Protein AF-A0A965LYC8-F1 (afdb_monomer_lite)

pLDDT: mean 81.47, std 11.5, range [42.12, 95.75]

Structure (mmCIF, N/CA/C/O backbone):
data_AF-A0A965LYC8-F1
#
_entry.id   AF-A0A965LYC8-F1
#
loop_
_atom_site.group_PDB
_atom_site.id
_atom_site.type_symbol
_atom_site.label_atom_id
_atom_site.label_alt_id
_atom_site.label_comp_id
_atom_site.label_asym_id
_atom_site.label_entity_id
_atom_site.label_seq_id
_atom_site.pdbx_PDB_ins_code
_atom_site.Cartn_x
_atom_site.Cartn_y
_atom_site.Cartn_z
_atom_site.occupancy
_atom_site.B_iso_or_equiv
_atom_site.auth_seq_id
_atom_site.auth_comp_id
_atom_site.auth_asym_id
_atom_site.auth_atom_id
_atom_site.pdbx_PDB_model_num
ATOM 1 N N . MET A 1 1 ? 14.426 15.103 -28.427 1.00 53.81 1 MET A N 1
ATOM 2 C CA . MET A 1 1 ? 14.318 15.103 -26.951 1.00 53.81 1 MET A CA 1
ATOM 3 C C . MET A 1 1 ? 13.468 16.290 -26.553 1.00 53.81 1 MET A C 1
ATOM 5 O O . MET A 1 1 ? 13.916 17.415 -26.715 1.00 53.81 1 MET A O 1
ATOM 9 N N . THR A 1 2 ? 12.240 16.060 -26.109 1.00 73.94 2 THR A N 1
ATOM 10 C CA . THR A 1 2 ? 11.275 17.130 -25.819 1.00 73.94 2 THR A CA 1
ATOM 11 C C . THR A 1 2 ? 11.147 17.340 -24.313 1.00 73.94 2 THR A C 1
ATOM 13 O O . THR A 1 2 ? 11.208 16.374 -23.557 1.00 73.94 2 THR A O 1
ATOM 16 N N . LEU A 1 3 ? 10.958 18.589 -23.863 1.00 70.06 3 LEU A N 1
ATOM 17 C CA . LEU A 1 3 ? 10.611 18.920 -22.466 1.00 70.06 3 LEU A CA 1
ATOM 18 C C . LEU A 1 3 ? 9.402 18.104 -21.969 1.00 70.06 3 LEU A C 1
ATOM 20 O O . LEU A 1 3 ? 9.343 17.734 -20.799 1.00 70.06 3 LEU A O 1
ATOM 24 N N . LEU A 1 4 ? 8.500 17.733 -22.887 1.00 70.62 4 LEU A N 1
ATOM 25 C CA . LEU A 1 4 ? 7.395 16.810 -22.630 1.00 70.62 4 LEU A CA 1
ATOM 26 C C . LEU A 1 4 ? 7.834 15.454 -22.062 1.00 70.62 4 LEU A C 1
ATOM 28 O O . LEU A 1 4 ? 7.102 14.892 -21.264 1.00 70.62 4 LEU A O 1
ATOM 32 N N . ASP A 1 5 ? 9.010 14.928 -22.406 1.00 67.31 5 ASP A N 1
ATOM 33 C CA . ASP A 1 5 ? 9.461 13.625 -21.891 1.00 67.31 5 ASP A CA 1
ATOM 34 C C . ASP A 1 5 ? 9.932 13.702 -20.434 1.00 67.31 5 ASP A C 1
ATOM 36 O O . ASP A 1 5 ? 10.171 12.671 -19.813 1.00 67.31 5 ASP A O 1
ATOM 40 N N . TRP A 1 6 ? 10.158 14.915 -19.919 1.00 65.12 6 TRP A N 1
ATOM 41 C CA . TRP A 1 6 ? 10.544 15.160 -18.531 1.00 65.12 6 TRP A CA 1
ATOM 42 C C . TRP A 1 6 ? 9.339 15.389 -17.619 1.00 65.12 6 TRP A C 1
ATOM 44 O O . TRP A 1 6 ? 9.409 15.057 -16.440 1.00 65.12 6 TRP A O 1
ATOM 54 N N . VAL A 1 7 ? 8.256 15.934 -18.177 1.00 72.31 7 VAL A N 1
ATOM 55 C CA . VAL A 1 7 ? 6.975 16.188 -17.491 1.00 72.31 7 VAL A CA 1
ATOM 56 C C . VAL A 1 7 ? 5.936 15.102 -17.825 1.00 72.31 7 VAL A C 1
ATOM 58 O O . VAL A 1 7 ? 4.835 15.084 -17.285 1.00 72.31 7 VAL A O 1
ATOM 61 N N . GLY A 1 8 ? 6.281 14.181 -18.726 1.00 71.38 8 GLY A N 1
ATOM 62 C CA . GLY A 1 8 ? 5.405 13.122 -19.201 1.00 71.38 8 GLY A CA 1
ATOM 63 C C . GLY A 1 8 ? 4.993 12.168 -18.085 1.00 71.38 8 GLY A C 1
ATOM 64 O O . GLY A 1 8 ? 5.746 11.914 -17.142 1.00 71.38 8 GLY A O 1
ATOM 65 N N . SER A 1 9 ? 3.788 11.614 -18.216 1.00 73.50 9 SER A N 1
ATOM 66 C CA . SER A 1 9 ? 3.217 10.700 -17.232 1.00 73.50 9 SER A CA 1
ATOM 67 C C . SER A 1 9 ? 4.112 9.486 -16.981 1.00 73.50 9 SER A C 1
ATOM 69 O O . SER A 1 9 ? 4.772 8.959 -17.883 1.00 73.50 9 SER A O 1
ATOM 71 N N . GLY A 1 10 ? 4.073 9.003 -15.742 1.00 72.44 10 GLY A N 1
ATOM 72 C CA . GLY A 1 10 ? 4.675 7.739 -15.351 1.00 72.44 10 GLY A CA 1
ATOM 73 C C . GLY A 1 10 ? 4.248 6.562 -16.225 1.00 72.44 10 GLY A C 1
ATOM 74 O O . GLY A 1 10 ? 3.142 6.528 -16.762 1.00 72.44 10 GLY A O 1
ATOM 75 N N . ARG A 1 11 ? 5.124 5.565 -16.341 1.00 78.50 11 ARG A N 1
ATOM 76 C CA . ARG A 1 11 ? 4.828 4.276 -16.977 1.00 78.50 11 ARG A CA 1
ATOM 77 C C . ARG A 1 11 ? 4.500 3.236 -15.913 1.00 78.50 11 ARG A C 1
ATOM 79 O O . ARG A 1 11 ? 5.040 3.291 -14.805 1.00 78.50 11 ARG A O 1
ATOM 86 N N . ALA A 1 12 ? 3.655 2.273 -16.276 1.00 80.38 12 ALA A N 1
ATOM 87 C CA . ALA A 1 12 ? 3.390 1.109 -15.442 1.00 80.38 12 ALA A CA 1
ATOM 88 C C . ALA A 1 12 ? 4.689 0.318 -15.203 1.00 80.38 12 ALA A C 1
ATOM 90 O O . ALA A 1 12 ? 5.457 0.069 -16.139 1.00 80.38 12 ALA A O 1
ATOM 91 N N . ARG A 1 13 ? 4.950 -0.050 -13.948 1.00 81.62 13 ARG A N 1
ATOM 92 C CA . ARG A 1 13 ? 6.108 -0.853 -13.551 1.00 81.62 13 ARG A CA 1
ATOM 93 C C . ARG A 1 13 ? 5.806 -2.340 -13.649 1.00 81.62 13 ARG A C 1
ATOM 95 O O . ARG A 1 13 ? 4.700 -2.791 -13.366 1.00 81.62 13 ARG A O 1
ATOM 102 N N . ALA A 1 14 ? 6.829 -3.109 -13.996 1.00 79.44 14 ALA A N 1
ATOM 103 C CA . ALA A 1 14 ? 6.794 -4.557 -13.910 1.00 79.44 14 ALA A CA 1
ATOM 104 C C . ALA A 1 14 ? 7.181 -4.975 -12.484 1.00 79.44 14 ALA A C 1
ATOM 106 O O . ALA A 1 14 ? 8.364 -5.018 -12.147 1.00 79.44 14 ALA A O 1
A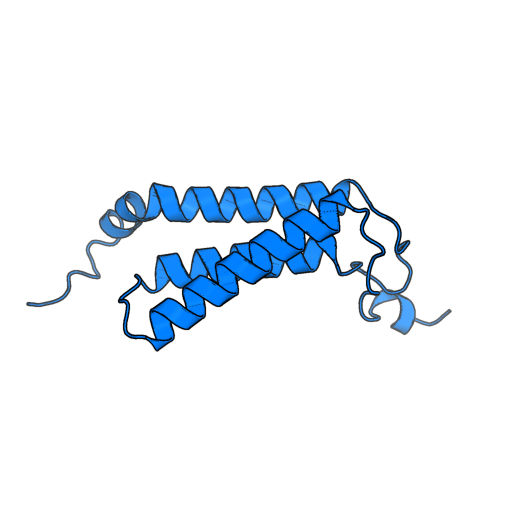TOM 107 N N . LEU A 1 15 ? 6.186 -5.256 -11.637 1.00 78.06 15 LEU A N 1
ATOM 108 C CA . LEU A 1 15 ? 6.432 -5.771 -10.288 1.00 78.06 15 LEU A CA 1
ATOM 109 C C . LEU A 1 15 ? 6.783 -7.262 -10.319 1.00 78.06 15 LEU A C 1
ATOM 111 O O . LEU A 1 15 ? 6.142 -8.072 -11.005 1.00 78.06 15 LEU A O 1
ATOM 115 N N . GLY A 1 16 ? 7.732 -7.642 -9.463 1.00 85.12 16 GLY A N 1
ATOM 116 C CA . GLY A 1 16 ? 7.963 -9.038 -9.112 1.00 85.12 16 GLY A CA 1
ATOM 117 C C . GLY A 1 16 ? 6.729 -9.709 -8.477 1.00 85.12 16 GLY A C 1
ATOM 118 O O . GLY A 1 16 ? 5.723 -9.056 -8.178 1.00 85.12 16 GLY A O 1
ATOM 119 N N . PRO A 1 17 ? 6.774 -11.033 -8.249 1.00 87.19 17 PRO A N 1
ATOM 120 C CA . PRO A 1 17 ? 5.661 -11.772 -7.647 1.00 87.19 17 PRO A CA 1
ATOM 121 C C . PRO A 1 17 ? 5.277 -11.231 -6.260 1.00 87.19 17 PRO A C 1
ATOM 123 O O . PRO A 1 17 ? 4.093 -11.095 -5.969 1.00 87.19 17 PRO A O 1
ATOM 126 N N . VAL A 1 18 ? 6.262 -10.833 -5.446 1.00 87.19 18 VAL A N 1
ATOM 127 C CA . VAL A 1 18 ? 6.038 -10.262 -4.104 1.00 87.19 18 VAL A CA 1
ATOM 128 C C . VAL A 1 18 ? 5.252 -8.953 -4.180 1.00 87.19 18 VAL A C 1
ATOM 130 O O . VAL A 1 18 ? 4.253 -8.789 -3.486 1.00 87.19 18 VAL A O 1
ATOM 133 N N . GLY A 1 19 ? 5.655 -8.044 -5.071 1.00 85.44 19 GLY A N 1
ATOM 134 C CA . GLY A 1 19 ? 4.957 -6.775 -5.271 1.00 85.44 19 GLY A CA 1
ATOM 135 C C . GLY A 1 19 ? 3.515 -6.966 -5.742 1.00 85.44 19 GLY A C 1
ATOM 136 O O . GLY A 1 19 ? 2.621 -6.251 -5.292 1.00 85.44 19 GLY A O 1
ATOM 137 N N . ARG A 1 20 ? 3.260 -7.968 -6.594 1.00 88.12 20 ARG A N 1
ATOM 138 C CA . ARG A 1 20 ? 1.901 -8.315 -7.040 1.00 88.12 20 ARG A CA 1
ATOM 139 C C . ARG A 1 20 ? 1.021 -8.817 -5.899 1.00 88.12 20 ARG A C 1
ATOM 141 O O . ARG A 1 20 ? -0.108 -8.353 -5.780 1.00 88.12 20 ARG A O 1
ATOM 148 N N . VAL A 1 21 ? 1.539 -9.711 -5.055 1.00 91.19 21 VAL A N 1
ATOM 149 C CA . VAL A 1 21 ? 0.806 -10.211 -3.880 1.00 91.19 21 VAL A CA 1
ATOM 150 C C . VAL A 1 21 ? 0.493 -9.068 -2.920 1.00 91.19 21 VAL A C 1
ATOM 152 O O . VAL A 1 21 ? -0.659 -8.899 -2.537 1.00 91.19 21 VAL A O 1
ATOM 155 N N . LEU A 1 22 ? 1.485 -8.236 -2.591 1.00 90.25 22 LEU A N 1
ATOM 156 C CA . LEU A 1 22 ? 1.289 -7.095 -1.696 1.00 90.25 22 LEU A CA 1
ATOM 157 C C . LEU A 1 22 ? 0.241 -6.115 -2.244 1.00 90.25 22 LEU A C 1
ATOM 159 O O . LEU A 1 22 ? -0.660 -5.699 -1.523 1.00 90.25 22 LEU A O 1
ATOM 163 N N . SER A 1 23 ? 0.306 -5.813 -3.543 1.00 91.94 23 SER A N 1
ATOM 164 C CA . SER A 1 23 ? -0.691 -4.966 -4.207 1.00 91.94 23 SER A CA 1
ATOM 165 C C . SER A 1 23 ? -2.092 -5.568 -4.141 1.00 91.94 23 SER A C 1
ATOM 167 O O . SER A 1 23 ? -3.048 -4.855 -3.861 1.00 91.94 23 SER A O 1
ATOM 169 N N . ALA A 1 24 ? -2.222 -6.879 -4.367 1.00 92.75 24 ALA A N 1
ATOM 170 C CA . ALA A 1 24 ? -3.504 -7.568 -4.286 1.00 92.75 24 ALA A CA 1
ATOM 171 C C . ALA A 1 24 ? -4.089 -7.513 -2.868 1.00 92.75 24 ALA A C 1
ATOM 173 O O . ALA A 1 24 ? -5.277 -7.249 -2.722 1.00 92.75 24 ALA A O 1
ATOM 174 N N . VAL A 1 25 ? -3.257 -7.690 -1.836 1.00 93.75 25 VAL A N 1
ATOM 175 C CA . VAL A 1 25 ? -3.673 -7.565 -0.430 1.00 93.75 25 VAL A CA 1
ATOM 176 C C . VAL A 1 25 ? -4.174 -6.151 -0.132 1.00 93.75 25 VAL A C 1
ATOM 178 O O . VAL A 1 25 ? -5.238 -6.005 0.463 1.00 93.75 25 VAL A O 1
ATOM 181 N N . ILE A 1 26 ? -3.464 -5.113 -0.587 1.00 92.62 26 ILE A N 1
ATOM 182 C CA . ILE A 1 26 ? -3.884 -3.715 -0.396 1.00 92.62 26 ILE A CA 1
ATOM 183 C C . ILE A 1 26 ? -5.203 -3.437 -1.128 1.00 92.62 26 ILE A C 1
ATOM 185 O O . ILE A 1 26 ? -6.126 -2.885 -0.533 1.00 92.62 26 ILE A O 1
ATOM 189 N N . CYS A 1 27 ? -5.324 -3.846 -2.396 1.00 93.31 27 CYS A N 1
ATOM 190 C CA . CYS A 1 27 ? -6.553 -3.672 -3.174 1.00 93.31 27 CYS A CA 1
ATOM 191 C C . CYS A 1 27 ? -7.740 -4.397 -2.536 1.00 93.31 27 CYS A C 1
ATOM 193 O O . CYS A 1 27 ? -8.830 -3.836 -2.463 1.00 93.31 27 CYS A O 1
ATOM 195 N N . LEU A 1 28 ? -7.532 -5.628 -2.067 1.00 95.75 28 LEU A N 1
ATOM 196 C CA . LEU A 1 28 ? -8.569 -6.414 -1.411 1.00 95.75 28 LEU A CA 1
ATOM 197 C C . LEU A 1 28 ? -8.978 -5.774 -0.082 1.00 95.75 28 LEU A C 1
ATOM 199 O O . LEU A 1 28 ? -10.170 -5.649 0.177 1.00 95.75 28 LEU A O 1
ATOM 203 N N . GLY A 1 29 ? -8.017 -5.297 0.712 1.00 92.00 29 GLY A N 1
ATOM 204 C CA . GLY A 1 29 ? -8.288 -4.555 1.942 1.00 92.00 29 GLY A CA 1
ATOM 205 C C . GLY A 1 29 ? -9.123 -3.300 1.687 1.00 92.00 29 GLY A C 1
ATOM 206 O O . GLY A 1 29 ? -10.166 -3.126 2.308 1.00 92.00 29 GLY A O 1
ATOM 207 N N . LEU A 1 30 ? -8.727 -2.470 0.716 1.00 92.25 30 LEU A N 1
ATOM 208 C CA . LEU A 1 30 ? -9.490 -1.279 0.330 1.00 92.25 30 LEU A CA 1
ATOM 209 C C . LEU A 1 30 ? -10.895 -1.628 -0.172 1.00 92.25 30 LEU A C 1
ATOM 211 O O . LEU A 1 30 ? -11.860 -0.986 0.233 1.00 92.25 30 LEU A O 1
ATOM 215 N N . ALA A 1 31 ? -11.027 -2.646 -1.026 1.00 93.19 31 ALA A N 1
ATOM 216 C CA . ALA A 1 31 ? -12.320 -3.080 -1.544 1.00 93.19 31 ALA A CA 1
ATOM 217 C C . ALA A 1 31 ? -13.252 -3.538 -0.417 1.00 93.19 31 ALA A C 1
ATOM 219 O O . ALA A 1 31 ? -14.405 -3.119 -0.377 1.00 93.19 31 ALA A O 1
ATOM 220 N N . VAL A 1 32 ? -12.748 -4.341 0.526 1.00 94.31 32 VAL A N 1
ATOM 221 C CA . VAL A 1 32 ? -13.512 -4.777 1.702 1.00 94.31 32 VAL A CA 1
ATOM 222 C C . VAL A 1 32 ? -13.938 -3.578 2.546 1.00 94.31 32 VAL A C 1
ATOM 224 O O . VAL A 1 32 ? -15.106 -3.499 2.913 1.00 94.31 32 VAL A O 1
ATOM 227 N N . THR A 1 33 ? -13.043 -2.619 2.797 1.00 88.56 33 THR A N 1
ATOM 228 C CA . THR A 1 33 ? -13.377 -1.394 3.538 1.00 88.56 33 THR A CA 1
ATOM 229 C C . THR A 1 33 ? -14.487 -0.606 2.845 1.00 88.56 33 THR A C 1
ATOM 231 O O . THR A 1 33 ? -15.468 -0.242 3.486 1.00 88.56 33 THR A O 1
ATOM 234 N N . PHE A 1 34 ? -14.389 -0.383 1.532 1.00 89.50 34 PHE A N 1
ATOM 235 C CA . PHE A 1 34 ? -15.421 0.346 0.790 1.00 89.50 34 PHE A CA 1
ATOM 236 C C . PHE A 1 34 ? -16.754 -0.396 0.738 1.00 89.50 34 PHE A C 1
ATOM 238 O O . PHE A 1 34 ? -17.801 0.232 0.866 1.00 89.50 34 PHE A O 1
ATOM 245 N N . VAL A 1 35 ? -16.730 -1.722 0.594 1.00 93.25 35 VAL A N 1
ATOM 246 C CA . VAL A 1 35 ? -17.942 -2.549 0.655 1.00 93.25 35 VAL A CA 1
ATOM 247 C C . VAL A 1 35 ? -18.568 -2.490 2.048 1.00 93.25 35 VAL A C 1
ATOM 249 O O . VAL A 1 35 ? -19.784 -2.366 2.149 1.00 93.25 35 VAL A O 1
ATOM 252 N N . ALA A 1 36 ? -17.767 -2.521 3.115 1.00 89.81 36 ALA A N 1
ATOM 253 C CA . ALA A 1 36 ? -18.259 -2.398 4.484 1.00 89.81 36 ALA A CA 1
ATOM 254 C C . ALA A 1 36 ? -18.933 -1.037 4.716 1.00 89.81 36 ALA A C 1
ATOM 256 O O . ALA A 1 36 ? -20.055 -0.990 5.220 1.00 89.81 36 ALA A O 1
ATOM 257 N N . VAL A 1 37 ? -18.302 0.058 4.280 1.00 87.69 37 VAL A N 1
ATOM 258 C CA . VAL A 1 37 ? -18.891 1.406 4.354 1.00 87.69 37 VAL A CA 1
ATOM 259 C C . VAL A 1 37 ? -20.185 1.482 3.541 1.00 87.69 37 VAL A C 1
ATOM 261 O O . VAL A 1 37 ? -21.192 1.984 4.033 1.00 87.69 37 VAL A O 1
ATOM 264 N N . ALA A 1 38 ? -20.203 0.922 2.328 1.00 87.81 38 ALA A N 1
ATOM 265 C CA . ALA A 1 38 ? -21.403 0.874 1.493 1.00 87.81 38 ALA A CA 1
ATOM 266 C C . ALA A 1 38 ? -22.535 0.038 2.120 1.00 87.81 38 ALA A C 1
ATOM 268 O O . ALA A 1 38 ? -23.707 0.345 1.921 1.00 87.81 38 ALA A O 1
ATOM 269 N N . ALA A 1 39 ? -22.195 -0.990 2.901 1.00 92.12 39 ALA A N 1
ATOM 270 C CA . ALA A 1 39 ? -23.142 -1.793 3.672 1.00 92.12 39 ALA A CA 1
ATOM 271 C C . ALA A 1 39 ? -23.645 -1.092 4.953 1.00 92.12 39 ALA A C 1
ATOM 273 O O . ALA A 1 39 ? -24.456 -1.665 5.678 1.00 92.12 39 ALA A O 1
ATOM 274 N N . GLY A 1 40 ? -23.187 0.133 5.237 1.00 85.69 40 GLY A N 1
ATOM 275 C CA . GLY A 1 40 ? -23.602 0.920 6.398 1.00 85.69 40 GLY A CA 1
ATOM 276 C C . GLY A 1 40 ? -22.742 0.714 7.646 1.00 85.69 40 GLY A C 1
ATOM 277 O O . GLY A 1 40 ? -23.132 1.155 8.726 1.00 85.69 40 GLY A O 1
ATOM 278 N N . VAL A 1 41 ? -21.577 0.063 7.531 1.00 89.25 41 VAL A N 1
ATOM 279 C CA . VAL A 1 41 ? -20.611 0.008 8.635 1.00 89.25 41 VAL A CA 1
ATOM 280 C C . VAL A 1 41 ? -20.028 1.402 8.832 1.00 89.25 41 VAL A C 1
ATOM 282 O O . VAL A 1 41 ? -19.335 1.927 7.959 1.00 89.25 41 VAL A O 1
ATOM 285 N N . TYR A 1 42 ? -20.308 1.995 9.991 1.00 82.81 42 TYR A N 1
ATOM 286 C CA . TYR A 1 42 ? -19.788 3.307 10.346 1.00 82.81 42 TYR A CA 1
ATOM 287 C C . TYR A 1 42 ? -18.288 3.204 10.632 1.00 82.81 42 TYR A C 1
ATOM 289 O O . TYR A 1 42 ? 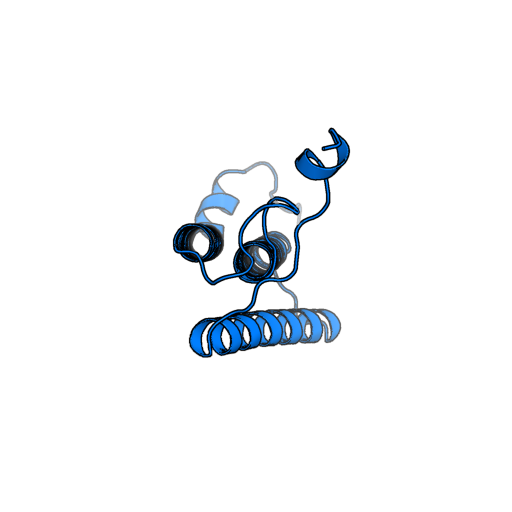-17.865 2.521 11.565 1.00 82.81 42 TYR A O 1
ATOM 297 N N . ILE A 1 43 ? -17.488 3.875 9.810 1.00 81.88 43 ILE A N 1
ATOM 298 C CA . ILE A 1 43 ? -16.050 4.039 10.012 1.00 81.88 43 ILE A CA 1
ATOM 299 C C . ILE A 1 43 ? -15.806 5.524 10.232 1.00 81.88 43 ILE A C 1
ATOM 301 O O . ILE A 1 43 ? -16.394 6.362 9.552 1.00 81.88 43 ILE A O 1
ATOM 305 N N . ASP A 1 44 ? -14.934 5.845 11.182 1.00 84.62 44 ASP A N 1
ATOM 306 C CA . ASP A 1 44 ? -14.478 7.213 11.378 1.00 84.62 44 ASP A CA 1
ATOM 307 C C . ASP A 1 44 ? -13.872 7.776 10.084 1.00 84.62 44 ASP A C 1
ATOM 309 O O . ASP A 1 44 ? -12.992 7.156 9.477 1.00 84.62 44 ASP A O 1
ATOM 313 N N . GLU A 1 45 ? -14.331 8.956 9.669 1.00 83.81 45 GLU A N 1
ATOM 314 C CA . GLU A 1 45 ? -13.936 9.581 8.403 1.00 83.81 45 GLU A CA 1
ATOM 315 C C . GLU A 1 45 ? -12.415 9.751 8.284 1.00 83.81 45 GLU A C 1
ATOM 317 O O . GLU A 1 45 ? -11.850 9.540 7.207 1.00 83.81 45 GLU A O 1
ATOM 322 N N . ALA A 1 46 ? -11.726 10.058 9.389 1.00 85.69 46 ALA A N 1
ATOM 323 C CA . ALA A 1 46 ? -10.277 10.220 9.388 1.00 85.69 46 ALA A CA 1
ATOM 324 C C . ALA A 1 46 ? -9.561 8.873 9.215 1.00 85.69 46 ALA A C 1
ATOM 326 O O . ALA A 1 46 ? -8.621 8.779 8.426 1.00 85.69 46 ALA A O 1
ATOM 327 N N . ILE A 1 47 ? -10.035 7.809 9.876 1.00 84.56 47 ILE A N 1
ATOM 328 C CA . ILE A 1 47 ? -9.482 6.455 9.697 1.00 84.56 47 ILE A CA 1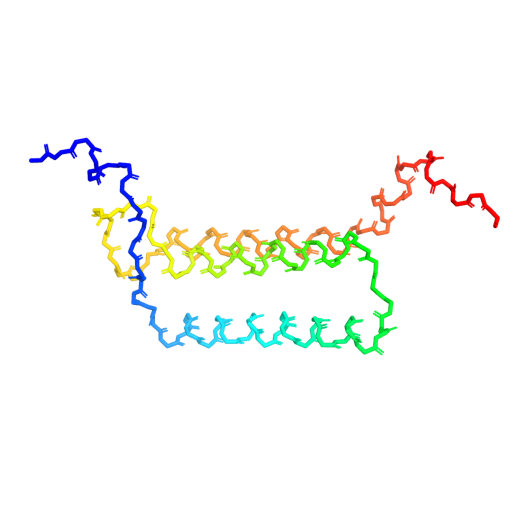
ATOM 329 C C . ILE A 1 47 ? -9.672 6.000 8.247 1.00 84.56 47 ILE A C 1
ATOM 331 O O . ILE A 1 47 ? -8.726 5.514 7.623 1.00 84.56 47 ILE A O 1
ATOM 335 N N . GLY A 1 48 ? -10.872 6.197 7.692 1.00 86.38 48 GLY A N 1
ATOM 336 C CA . GLY A 1 48 ? -11.167 5.885 6.294 1.00 86.38 48 GLY A CA 1
ATOM 337 C C . GLY A 1 48 ? -10.237 6.626 5.330 1.00 86.38 48 GLY A C 1
ATOM 338 O O . GLY A 1 48 ? -9.669 6.013 4.422 1.00 86.38 48 GLY A O 1
ATOM 339 N N . LEU A 1 49 ? -10.010 7.921 5.571 1.00 88.75 49 LEU A N 1
ATOM 340 C CA . LEU A 1 49 ? -9.093 8.745 4.787 1.00 88.75 49 LEU A CA 1
ATOM 341 C C . LEU A 1 49 ? -7.649 8.233 4.855 1.00 88.75 49 LEU A C 1
ATOM 343 O O . LEU A 1 49 ? -6.993 8.136 3.817 1.00 88.75 49 LEU A O 1
ATOM 347 N N . TYR A 1 50 ? -7.144 7.889 6.043 1.00 90.25 50 TYR A N 1
ATOM 348 C CA . TYR A 1 50 ? -5.774 7.392 6.198 1.00 90.25 50 TYR A CA 1
ATOM 349 C C . TYR A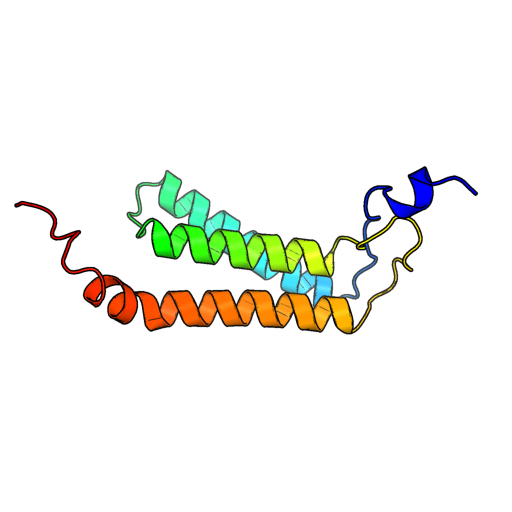 1 50 ? -5.570 6.054 5.493 1.00 90.25 50 TYR A C 1
ATOM 351 O O . TYR A 1 50 ? -4.592 5.903 4.758 1.00 90.25 50 TYR A O 1
ATOM 359 N N . LEU A 1 51 ? -6.516 5.122 5.650 1.00 88.81 51 LEU A N 1
ATOM 360 C CA . LEU A 1 51 ? -6.491 3.826 4.971 1.00 88.81 51 LEU A CA 1
ATOM 361 C C . LEU A 1 51 ? -6.506 3.992 3.450 1.00 88.81 51 LEU A C 1
ATOM 363 O O . LEU A 1 51 ? -5.706 3.366 2.750 1.00 88.81 51 LEU A O 1
ATOM 367 N N . PHE A 1 52 ? -7.370 4.870 2.938 1.00 90.19 52 PHE A N 1
ATOM 368 C CA . PHE A 1 52 ? -7.437 5.169 1.513 1.00 90.19 52 PHE A CA 1
ATOM 369 C C . PHE A 1 52 ? -6.135 5.782 0.998 1.00 90.19 52 PHE A C 1
ATOM 371 O O . PHE A 1 52 ? -5.552 5.281 0.036 1.00 90.19 52 PHE A O 1
ATOM 378 N N . LEU A 1 53 ? -5.651 6.841 1.650 1.00 92.38 53 LEU A N 1
ATOM 379 C CA . LEU A 1 53 ? -4.470 7.574 1.210 1.00 92.38 53 LEU A CA 1
ATOM 380 C C . LEU A 1 53 ? -3.214 6.698 1.271 1.00 92.38 53 LEU A C 1
ATOM 382 O O . LEU A 1 53 ? -2.450 6.661 0.310 1.00 92.38 53 LEU A O 1
ATOM 386 N N . GLY A 1 54 ? -3.029 5.947 2.360 1.00 91.38 54 GLY A N 1
ATOM 387 C CA . GLY A 1 54 ? -1.929 4.996 2.511 1.00 91.38 54 GLY A CA 1
ATOM 388 C C . GLY A 1 54 ? -1.968 3.878 1.472 1.00 91.38 54 GLY A C 1
ATOM 389 O O . GLY A 1 54 ? -0.949 3.560 0.857 1.00 91.38 54 GLY A O 1
ATOM 390 N N . GLY A 1 55 ? -3.150 3.310 1.226 1.00 90.56 55 GLY A N 1
ATOM 391 C CA . GLY A 1 55 ? -3.327 2.257 0.231 1.00 90.56 55 GLY A CA 1
ATOM 392 C C . GLY A 1 55 ? -3.066 2.744 -1.196 1.00 90.56 55 GLY A C 1
ATOM 393 O O . GLY A 1 55 ? -2.274 2.141 -1.921 1.00 90.56 55 GLY A O 1
ATOM 394 N N . VAL A 1 56 ? -3.672 3.865 -1.596 1.00 92.31 56 VAL A N 1
ATOM 395 C CA . VAL A 1 56 ? -3.521 4.423 -2.950 1.00 92.31 56 VAL A CA 1
ATOM 396 C C . VAL A 1 56 ? -2.095 4.900 -3.209 1.00 92.31 56 VAL A C 1
ATOM 398 O O . VAL A 1 56 ? -1.556 4.617 -4.277 1.00 92.31 56 VAL A O 1
ATOM 401 N N . LEU A 1 57 ? -1.449 5.571 -2.251 1.00 90.75 57 LEU A N 1
ATOM 402 C CA . LEU A 1 57 ? -0.054 5.999 -2.401 1.00 90.75 57 LEU A CA 1
ATOM 403 C C . LEU A 1 57 ? 0.897 4.804 -2.493 1.00 90.75 57 LEU A C 1
ATOM 405 O O . LEU A 1 57 ? 1.776 4.794 -3.354 1.00 90.75 57 LEU A O 1
ATOM 409 N N . SER A 1 58 ? 0.705 3.774 -1.666 1.00 90.25 58 SER A N 1
ATOM 410 C CA . SER A 1 58 ? 1.500 2.545 -1.743 1.00 90.25 58 SER A CA 1
ATOM 411 C C . SER A 1 58 ? 1.376 1.878 -3.118 1.00 90.25 58 SER A C 1
ATOM 413 O O . SER A 1 58 ? 2.385 1.584 -3.766 1.00 90.25 58 SER A O 1
ATOM 415 N N . LEU A 1 59 ? 0.148 1.747 -3.633 1.00 90.50 59 LEU A N 1
ATOM 416 C CA . LEU A 1 59 ? -0.103 1.235 -4.982 1.00 90.50 59 LEU A CA 1
ATOM 417 C C . LEU A 1 59 ? 0.527 2.125 -6.058 1.00 90.50 59 LEU A C 1
ATOM 419 O O . LEU A 1 59 ? 1.158 1.609 -6.980 1.00 90.50 59 LEU A O 1
ATOM 423 N N . ALA A 1 60 ? 0.422 3.448 -5.931 1.00 89.25 60 ALA A N 1
ATOM 424 C CA . ALA A 1 60 ? 1.026 4.385 -6.868 1.00 89.25 60 ALA A CA 1
ATOM 425 C C . ALA A 1 60 ? 2.554 4.231 -6.905 1.00 89.25 60 ALA A C 1
ATOM 427 O O . ALA A 1 60 ? 3.131 4.117 -7.987 1.00 89.25 60 ALA A 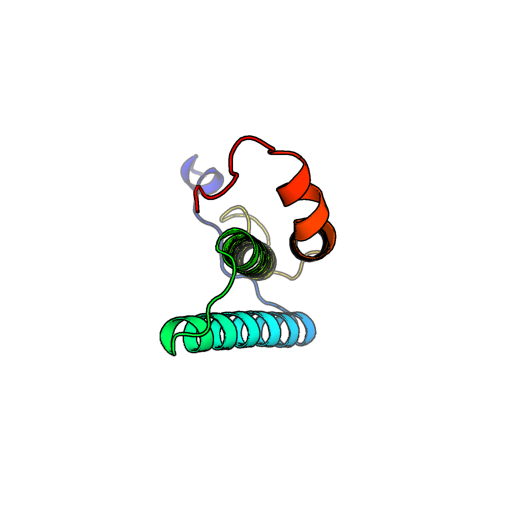O 1
ATOM 428 N N . PHE A 1 61 ? 3.225 4.153 -5.753 1.00 88.31 61 PHE A N 1
ATOM 429 C CA . PHE A 1 61 ? 4.682 4.006 -5.697 1.00 88.31 61 PHE A CA 1
ATOM 430 C C . PHE A 1 61 ? 5.181 2.663 -6.222 1.00 88.31 61 PHE A C 1
ATOM 432 O O . PHE A 1 61 ? 6.285 2.608 -6.780 1.00 88.31 61 PHE A O 1
ATOM 439 N N . LEU A 1 62 ? 4.385 1.604 -6.075 1.00 86.75 62 LEU A N 1
ATOM 440 C CA . LEU A 1 62 ? 4.707 0.280 -6.595 1.00 86.75 62 LEU A CA 1
ATOM 441 C C . LEU A 1 62 ? 4.453 0.182 -8.103 1.00 86.75 62 LEU A C 1
ATOM 443 O O . LEU A 1 62 ? 5.323 -0.302 -8.823 1.00 86.75 62 LEU A O 1
ATOM 447 N N . HIS A 1 63 ? 3.315 0.678 -8.598 1.00 85.25 63 HIS A N 1
ATOM 448 C CA . HIS A 1 63 ? 2.873 0.471 -9.985 1.00 85.25 63 HIS A CA 1
ATOM 449 C C . HIS A 1 63 ? 3.260 1.576 -10.955 1.00 85.25 63 HIS A C 1
ATOM 451 O O . HIS A 1 63 ? 3.298 1.315 -12.153 1.00 85.25 63 HIS A O 1
ATOM 457 N N . THR A 1 64 ? 3.570 2.789 -10.497 1.00 83.69 64 THR A N 1
ATOM 458 C CA . THR A 1 64 ? 3.842 3.920 -11.398 1.00 83.69 64 THR A CA 1
ATOM 459 C C . THR A 1 64 ? 5.277 4.428 -11.273 1.00 83.69 64 THR A C 1
ATOM 461 O O . THR A 1 64 ? 5.840 4.592 -10.185 1.00 83.69 64 THR A O 1
ATOM 464 N N . SER A 1 65 ? 5.942 4.649 -12.409 1.00 80.12 65 SER A N 1
ATOM 465 C CA . SER A 1 65 ? 7.212 5.380 -12.442 1.00 80.12 65 SER A CA 1
ATOM 466 C C . SER A 1 65 ? 6.961 6.886 -12.291 1.00 80.12 65 SER A C 1
ATOM 468 O O . SER A 1 65 ? 5.920 7.391 -12.681 1.00 80.12 65 SER A O 1
ATOM 470 N N . GLY A 1 66 ? 7.918 7.629 -11.730 1.00 71.44 66 GLY A N 1
ATOM 471 C CA . GLY A 1 66 ? 7.763 9.084 -11.553 1.00 71.44 66 GLY A CA 1
ATOM 472 C C . GLY A 1 66 ? 7.944 9.908 -12.834 1.00 71.44 66 GLY A C 1
ATOM 473 O O . GLY A 1 66 ? 7.720 11.108 -12.814 1.00 71.44 66 GLY A O 1
ATOM 474 N N . ASN A 1 67 ? 8.412 9.290 -13.921 1.00 76.62 67 ASN A N 1
ATOM 475 C CA . ASN A 1 67 ? 8.652 9.953 -15.200 1.00 76.62 67 ASN A CA 1
ATOM 476 C C . ASN A 1 67 ? 8.665 8.905 -16.327 1.00 76.62 67 ASN A C 1
ATOM 478 O O . ASN A 1 67 ? 9.094 7.764 -16.104 1.00 76.62 67 ASN A O 1
ATOM 482 N N . ALA A 1 68 ? 8.274 9.298 -17.538 1.00 71.88 68 ALA A N 1
ATOM 483 C CA . ALA A 1 68 ? 8.272 8.472 -18.746 1.00 71.88 68 ALA A CA 1
ATOM 484 C C . ALA A 1 68 ? 9.637 7.822 -19.051 1.00 71.88 68 ALA A C 1
ATOM 486 O O . ALA A 1 68 ? 9.700 6.744 -19.645 1.00 71.88 68 ALA A O 1
ATOM 487 N N . ARG A 1 69 ? 10.729 8.458 -18.610 1.00 71.06 69 ARG A N 1
ATOM 488 C CA . ARG A 1 69 ? 12.112 7.995 -18.812 1.00 71.06 69 ARG A CA 1
ATOM 489 C C . ARG A 1 69 ? 12.662 7.087 -17.715 1.00 71.06 69 ARG A C 1
ATOM 491 O O . ARG A 1 69 ? 13.735 6.517 -17.899 1.00 71.06 69 ARG A O 1
ATOM 498 N N . ARG A 1 70 ? 11.990 6.966 -16.564 1.00 69.06 70 ARG A N 1
ATOM 499 C CA . ARG A 1 70 ? 12.493 6.100 -15.486 1.00 69.06 70 ARG A CA 1
ATOM 500 C C . ARG A 1 70 ? 12.349 4.628 -15.890 1.00 69.06 70 ARG A C 1
ATOM 502 O O . ARG A 1 70 ? 11.315 4.278 -16.462 1.00 69.06 70 ARG A O 1
ATOM 509 N N . PRO A 1 71 ? 13.337 3.770 -15.571 1.00 71.94 71 PRO A N 1
ATOM 510 C CA . PRO A 1 71 ? 13.227 2.344 -15.833 1.00 71.94 71 PRO A CA 1
ATOM 511 C C . PRO A 1 71 ? 11.969 1.782 -15.163 1.00 71.94 71 PRO A C 1
ATOM 513 O O . PRO A 1 71 ? 11.636 2.135 -14.031 1.00 71.94 71 PRO A O 1
ATOM 516 N N . THR A 1 72 ? 11.253 0.932 -15.895 1.00 77.50 72 THR A N 1
ATOM 517 C CA . THR A 1 72 ? 10.004 0.284 -15.460 1.00 77.50 72 THR A CA 1
ATOM 518 C C . THR A 1 72 ? 10.254 -0.967 -14.618 1.00 77.50 72 THR A C 1
ATOM 520 O O . THR A 1 72 ? 9.309 -1.676 -14.277 1.00 77.50 72 THR A O 1
ATOM 523 N N . THR A 1 73 ? 11.518 -1.263 -14.320 1.00 74.38 73 THR A N 1
ATOM 524 C CA . THR A 1 73 ? 11.934 -2.366 -13.458 1.00 74.38 73 THR A CA 1
ATOM 525 C C . THR A 1 73 ? 11.624 -2.066 -12.000 1.00 74.38 73 THR A C 1
ATOM 527 O O . THR A 1 73 ? 11.399 -0.918 -11.611 1.00 74.38 73 THR A O 1
ATOM 530 N N . ASP A 1 74 ? 11.647 -3.111 -11.184 1.00 71.19 74 ASP A N 1
ATOM 531 C CA . ASP A 1 74 ? 11.486 -2.969 -9.748 1.00 71.19 74 ASP A CA 1
ATOM 532 C C . ASP A 1 74 ? 12.631 -2.117 -9.169 1.00 71.19 74 ASP A C 1
ATOM 534 O O . ASP A 1 74 ? 13.803 -2.317 -9.495 1.00 71.19 74 ASP A O 1
ATOM 538 N N . THR A 1 75 ? 12.294 -1.117 -8.354 1.00 79.69 75 THR A N 1
ATOM 539 C CA . THR A 1 75 ? 13.2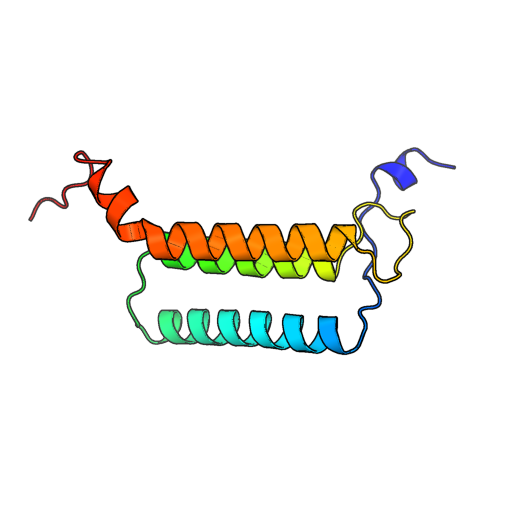76 -0.181 -7.784 1.00 79.69 75 THR A CA 1
ATOM 540 C C . THR A 1 75 ? 13.108 -0.108 -6.280 1.00 79.69 75 THR A C 1
ATOM 542 O O . THR A 1 75 ? 11.996 0.090 -5.792 1.00 79.69 75 THR A O 1
ATOM 545 N N . TRP A 1 76 ? 14.225 -0.173 -5.554 1.00 83.00 76 TRP A N 1
ATOM 546 C CA . TRP A 1 76 ? 14.255 -0.070 -4.092 1.00 83.00 76 TRP A CA 1
ATOM 547 C C . TRP A 1 76 ? 13.560 1.191 -3.559 1.00 83.00 76 TRP A C 1
ATOM 549 O O . TRP A 1 76 ? 12.844 1.139 -2.564 1.00 83.00 76 TRP A O 1
ATOM 559 N N . SER A 1 77 ? 13.714 2.328 -4.244 1.00 82.06 77 SER A N 1
ATOM 560 C CA . SER A 1 77 ? 13.081 3.587 -3.837 1.00 82.06 77 SER A CA 1
ATOM 561 C C . SER A 1 77 ? 11.552 3.528 -3.881 1.00 82.06 77 SER A C 1
ATOM 563 O O . SER A 1 77 ? 10.904 4.116 -3.021 1.00 82.06 77 SER A O 1
ATOM 565 N N . GLY A 1 78 ? 10.973 2.789 -4.834 1.00 81.75 78 GLY A N 1
ATOM 566 C CA . GLY A 1 78 ? 9.532 2.539 -4.891 1.00 81.75 78 GLY A CA 1
ATOM 567 C C . GLY A 1 78 ? 9.031 1.749 -3.687 1.00 81.75 78 GLY A C 1
ATOM 568 O O . GLY A 1 78 ? 8.035 2.129 -3.081 1.00 81.75 78 GLY A O 1
ATOM 569 N N . TRP A 1 79 ? 9.769 0.709 -3.296 1.00 85.81 79 TRP A N 1
ATOM 570 C CA . TRP A 1 79 ? 9.475 -0.078 -2.098 1.00 85.81 79 TRP A CA 1
ATOM 571 C C . TRP A 1 79 ? 9.594 0.741 -0.818 1.00 85.81 79 TRP A C 1
ATOM 573 O O . TRP A 1 79 ? 8.711 0.672 0.029 1.00 85.81 79 TRP A O 1
ATOM 583 N N . LEU A 1 80 ? 10.641 1.556 -0.693 1.00 89.88 80 LEU A N 1
ATOM 584 C CA . LEU A 1 80 ? 10.832 2.412 0.474 1.00 89.88 80 LEU A CA 1
ATOM 585 C C . LEU A 1 80 ? 9.696 3.432 0.622 1.00 89.88 80 LEU A C 1
ATOM 587 O O . LEU A 1 80 ? 9.162 3.591 1.713 1.00 89.88 80 LEU A O 1
ATOM 591 N N . LEU A 1 81 ? 9.282 4.074 -0.474 1.00 88.88 81 LEU A N 1
ATOM 592 C CA . LEU A 1 81 ? 8.152 5.009 -0.475 1.00 88.88 81 LEU A CA 1
ATOM 593 C C . LEU A 1 81 ? 6.820 4.313 -0.163 1.00 88.88 81 LEU A C 1
ATOM 595 O O . LEU A 1 81 ? 6.017 4.845 0.601 1.00 88.88 81 LEU A O 1
ATOM 599 N N . ALA A 1 82 ? 6.599 3.114 -0.706 1.00 88.62 82 ALA A N 1
ATOM 600 C CA . ALA A 1 82 ? 5.410 2.317 -0.422 1.00 88.62 82 ALA A CA 1
ATOM 601 C C . ALA A 1 82 ? 5.341 1.891 1.053 1.00 88.62 82 ALA A C 1
ATOM 603 O O . ALA A 1 82 ? 4.297 2.031 1.689 1.00 88.62 82 ALA A O 1
ATOM 604 N N . LEU A 1 83 ? 6.460 1.431 1.621 1.00 90.69 83 LEU A N 1
ATOM 605 C CA . LEU A 1 83 ? 6.559 1.078 3.038 1.00 90.69 83 LEU A CA 1
ATOM 606 C C . LEU A 1 83 ? 6.374 2.294 3.940 1.00 90.69 83 LEU A C 1
ATOM 608 O O . LEU A 1 83 ? 5.660 2.202 4.931 1.00 90.69 83 LEU A O 1
ATOM 612 N N . LEU A 1 84 ? 6.968 3.436 3.591 1.00 91.75 84 LEU A N 1
ATOM 613 C CA . LEU A 1 84 ? 6.825 4.670 4.361 1.00 91.75 84 LEU A CA 1
ATOM 614 C C . LEU A 1 84 ? 5.374 5.162 4.336 1.00 91.75 84 LEU A C 1
ATOM 616 O O . LEU A 1 84 ? 4.841 5.543 5.372 1.00 91.75 84 LEU A O 1
ATOM 620 N N . SER A 1 85 ? 4.700 5.067 3.189 1.00 90.88 85 SER A N 1
ATOM 621 C CA . SER A 1 85 ? 3.276 5.388 3.071 1.00 90.88 85 SER A CA 1
ATOM 622 C C . SER A 1 85 ? 2.399 4.492 3.954 1.00 90.88 85 SER A C 1
ATOM 624 O O . SER A 1 85 ? 1.545 5.002 4.681 1.00 90.88 85 SER A O 1
ATOM 626 N N . LEU A 1 86 ? 2.645 3.177 3.957 1.00 89.62 86 LEU A N 1
ATOM 627 C CA . LEU A 1 86 ? 1.939 2.240 4.837 1.00 89.62 86 LEU A CA 1
ATOM 628 C C . LEU A 1 86 ? 2.267 2.479 6.316 1.00 89.62 86 LEU A C 1
ATOM 630 O O . LEU A 1 86 ? 1.372 2.410 7.153 1.00 89.62 86 LEU A O 1
ATOM 634 N N . ALA A 1 87 ? 3.518 2.805 6.644 1.00 91.31 87 ALA A N 1
ATOM 635 C CA . ALA A 1 87 ? 3.936 3.122 8.005 1.00 91.31 87 ALA A CA 1
ATOM 636 C C . ALA A 1 87 ? 3.269 4.406 8.518 1.00 91.31 87 ALA A C 1
ATOM 638 O O . ALA A 1 87 ? 2.779 4.426 9.643 1.00 91.31 87 ALA A O 1
ATOM 639 N N . CYS A 1 88 ? 3.181 5.452 7.688 1.00 89.19 88 CYS A N 1
ATOM 640 C CA . CYS A 1 88 ? 2.431 6.663 8.015 1.00 89.19 88 CYS A CA 1
ATOM 641 C C . CYS A 1 88 ? 0.947 6.354 8.230 1.00 89.19 88 CYS A C 1
ATOM 643 O O . CYS A 1 88 ? 0.375 6.803 9.218 1.00 89.19 88 CYS A O 1
ATOM 645 N N . CYS A 1 89 ? 0.336 5.555 7.352 1.00 89.75 89 CYS A N 1
ATOM 646 C CA . CYS A 1 89 ? -1.047 5.116 7.522 1.00 89.75 89 CYS A CA 1
ATOM 647 C C . CYS A 1 89 ? -1.250 4.391 8.859 1.00 89.75 89 CYS A C 1
ATOM 649 O O . CYS A 1 89 ? -2.139 4.753 9.622 1.00 89.75 89 CYS A O 1
ATOM 651 N N . ALA A 1 90 ? -0.410 3.401 9.167 1.00 89.56 90 ALA A N 1
ATOM 652 C CA . ALA A 1 90 ? -0.487 2.655 10.418 1.00 89.56 90 ALA A CA 1
ATOM 653 C C . ALA A 1 90 ? -0.294 3.569 11.637 1.00 89.56 90 ALA A C 1
ATOM 655 O O . ALA A 1 90 ? -1.049 3.466 12.599 1.00 89.56 90 ALA A O 1
ATOM 656 N N . TYR A 1 91 ? 0.663 4.500 11.576 1.00 90.44 91 TYR A N 1
ATOM 657 C CA . TYR A 1 91 ? 0.892 5.481 12.633 1.00 90.44 91 TYR A CA 1
ATOM 658 C C . TYR A 1 91 ? -0.357 6.327 12.900 1.00 90.44 91 TYR A C 1
ATOM 660 O O . TYR A 1 91 ? -0.790 6.414 14.043 1.00 90.44 91 TYR A O 1
ATOM 668 N N . PHE A 1 92 ? -0.971 6.903 11.862 1.00 86.81 92 PHE A N 1
ATOM 669 C CA . PHE A 1 92 ? -2.156 7.748 12.030 1.00 86.81 92 PHE A CA 1
ATOM 670 C C . PHE A 1 92 ? -3.394 6.978 12.489 1.00 86.81 92 PHE A C 1
ATOM 672 O O . PHE A 1 92 ? -4.185 7.528 13.246 1.00 86.81 92 PHE A O 1
ATOM 679 N N . VAL A 1 93 ? -3.547 5.715 12.083 1.00 86.69 93 VAL A N 1
ATOM 680 C CA . VAL A 1 93 ? -4.631 4.852 12.576 1.00 86.69 93 VAL A CA 1
ATOM 681 C C . VAL A 1 93 ? -4.434 4.516 14.056 1.00 86.69 93 VAL A C 1
ATOM 683 O O . VAL A 1 93 ? -5.378 4.622 14.828 1.00 86.69 93 VAL A O 1
ATOM 686 N N . VAL A 1 94 ? -3.216 4.161 14.480 1.00 88.31 94 VAL A N 1
ATOM 687 C CA . VAL A 1 94 ? -2.927 3.814 15.886 1.00 88.31 94 VAL A CA 1
ATOM 688 C C . VAL A 1 94 ? -3.002 5.036 16.801 1.00 88.31 94 VAL A C 1
ATOM 690 O O . VAL A 1 94 ? -3.501 4.944 17.916 1.00 88.31 94 VAL A O 1
ATOM 693 N N . MET A 1 95 ? -2.529 6.192 16.338 1.00 85.56 95 MET A N 1
ATOM 694 C CA . MET A 1 95 ? -2.562 7.436 17.109 1.00 85.56 95 MET A CA 1
ATOM 695 C C . MET A 1 95 ? -3.859 8.228 16.916 1.00 85.56 95 MET A C 1
ATOM 697 O O . MET A 1 95 ? -3.925 9.370 17.368 1.00 85.56 95 MET A O 1
ATOM 701 N N . HIS A 1 96 ? -4.872 7.676 16.245 1.00 80.31 96 HIS A N 1
ATOM 702 C CA . HIS A 1 96 ? -6.111 8.388 15.927 1.00 80.31 96 HIS A CA 1
ATOM 703 C C . HIS A 1 96 ? -6.803 8.942 17.177 1.00 80.31 96 HIS A C 1
ATOM 705 O O . HIS A 1 96 ? -7.075 10.141 17.224 1.00 80.31 96 HIS A O 1
ATOM 711 N N . ASP A 1 97 ? -6.954 8.123 18.220 1.00 75.19 97 ASP A N 1
ATOM 712 C CA . ASP A 1 97 ? -7.558 8.539 19.494 1.00 75.19 97 ASP A CA 1
ATOM 713 C C . ASP A 1 97 ? -6.772 9.691 20.140 1.00 75.19 97 ASP A C 1
ATOM 715 O O . ASP A 1 97 ? -7.331 10.712 20.530 1.00 75.19 97 ASP A O 1
ATOM 719 N N . VAL A 1 98 ? -5.438 9.597 20.129 1.00 76.50 98 VAL A N 1
ATOM 720 C CA . VAL A 1 98 ? -4.554 10.640 20.673 1.00 76.50 98 VAL A CA 1
ATOM 721 C C . VAL A 1 98 ? -4.658 11.950 19.884 1.00 76.50 98 VAL A C 1
ATOM 723 O O . VAL A 1 98 ? -4.439 13.019 20.451 1.00 76.50 98 VAL A O 1
ATOM 726 N N . HIS A 1 99 ? -4.939 11.901 18.578 1.00 71.50 99 HIS A N 1
ATOM 727 C CA . HIS A 1 99 ? -5.098 13.103 17.754 1.00 71.50 99 HIS A CA 1
ATOM 728 C C . HIS A 1 99 ? -6.476 13.742 17.909 1.00 71.50 99 HIS A C 1
ATOM 730 O O . HIS A 1 99 ? -6.561 14.971 17.884 1.00 71.50 99 HIS A O 1
ATOM 736 N N . LYS A 1 100 ? -7.527 12.938 18.101 1.00 67.12 100 LYS A N 1
ATOM 737 C CA . LYS A 1 100 ? -8.878 13.435 18.384 1.00 67.12 100 LYS A CA 1
ATOM 738 C C . LYS A 1 100 ? -8.907 14.305 19.636 1.00 67.12 100 LYS A C 1
ATOM 740 O O . LYS A 1 100 ? -9.411 15.423 19.587 1.00 67.12 100 LYS A O 1
ATOM 745 N N . ASP A 1 101 ? -8.239 13.861 20.695 1.00 66.25 101 ASP A N 1
ATOM 746 C CA . ASP A 1 101 ? -8.220 14.565 21.982 1.00 66.25 101 ASP A CA 1
ATOM 747 C C . ASP A 1 101 ? -7.406 15.874 21.968 1.00 66.25 101 ASP A C 1
ATOM 749 O O . ASP A 1 101 ? -7.488 16.681 22.896 1.00 66.25 101 ASP A O 1
ATOM 753 N N . ARG A 1 102 ? -6.609 16.129 20.918 1.00 67.00 102 ARG A N 1
ATOM 754 C CA . ARG A 1 102 ? -5.828 17.375 20.782 1.00 67.00 102 ARG A CA 1
ATOM 755 C C . ARG A 1 102 ? -6.608 18.532 20.175 1.00 67.00 102 ARG A C 1
ATOM 757 O O . ARG A 1 102 ? -6.120 19.662 20.226 1.00 67.00 102 ARG A O 1
ATOM 764 N N . LEU A 1 103 ? -7.784 18.277 19.608 1.00 58.50 103 LEU A N 1
ATOM 765 C CA . LEU A 1 103 ? -8.675 19.304 19.077 1.00 58.50 103 LEU A CA 1
ATOM 766 C C . LEU A 1 103 ? -9.920 19.409 19.972 1.00 58.50 103 LEU A C 1
ATOM 768 O O . LEU A 1 103 ? -10.991 18.964 19.569 1.00 58.50 103 LEU A O 1
ATOM 772 N N . PRO A 1 104 ? -9.832 20.063 21.150 1.00 56.22 104 PRO A N 1
ATOM 773 C CA . PRO A 1 104 ? -10.969 20.246 22.065 1.00 56.22 104 PRO A CA 1
ATOM 774 C C . PRO A 1 104 ? -12.096 21.138 21.500 1.00 56.22 104 PRO A C 1
ATOM 776 O O . PRO A 1 104 ? -13.010 21.510 22.222 1.00 56.22 104 PRO A O 1
ATOM 779 N N . VAL A 1 105 ? -12.022 21.529 20.224 1.00 56.44 105 VAL A N 1
ATOM 780 C CA . VAL A 1 105 ? -12.983 22.411 19.541 1.00 56.44 105 VAL A CA 1
ATOM 781 C C . VAL A 1 105 ? -14.004 21.617 18.710 1.00 56.44 105 VAL A C 1
ATOM 783 O O . VAL A 1 105 ? -15.014 22.179 18.300 1.00 56.44 105 VAL A O 1
ATOM 786 N N . LEU A 1 106 ? -13.786 20.314 18.489 1.00 55.19 106 LEU A N 1
ATOM 787 C CA . LEU A 1 106 ? -14.758 19.412 17.855 1.00 55.19 106 LEU A CA 1
ATOM 788 C C . LEU A 1 106 ? -15.416 18.507 18.902 1.00 55.19 106 LEU A C 1
ATOM 790 O O . LEU A 1 106 ? -15.476 17.293 18.738 1.00 55.19 106 LEU A O 1
ATOM 794 N N . ASP A 1 107 ? -15.875 19.099 19.999 1.00 54.81 107 ASP A N 1
ATOM 795 C CA . ASP A 1 107 ? -16.850 18.441 20.861 1.00 54.81 107 ASP A CA 1
ATOM 796 C C . ASP A 1 107 ? -18.162 18.366 20.057 1.00 54.81 107 ASP A C 1
ATOM 798 O O . ASP A 1 107 ? -18.665 19.419 19.636 1.00 54.81 107 ASP A O 1
ATOM 802 N N . PRO A 1 108 ? -18.707 17.179 19.729 1.00 50.06 108 PRO A N 1
ATOM 803 C CA . PRO A 1 108 ? -20.049 17.125 19.188 1.00 50.06 108 PRO A CA 1
ATOM 804 C C . PRO A 1 108 ? -20.980 17.651 20.282 1.00 50.06 108 PRO A C 1
ATOM 806 O O . PRO A 1 108 ? -21.143 17.031 21.329 1.00 50.06 108 PRO A O 1
ATOM 809 N N . LEU A 1 109 ? -21.573 18.825 20.053 1.00 51.47 109 LEU A N 1
ATOM 810 C CA . LEU A 1 109 ? -22.737 19.258 20.814 1.00 51.47 109 LEU A CA 1
ATOM 811 C C . LEU A 1 109 ? -23.781 18.142 20.721 1.00 51.47 109 LEU A C 1
ATOM 813 O O . LEU A 1 109 ? -24.374 17.981 19.659 1.00 51.47 109 LEU A O 1
ATOM 817 N N . SER A 1 110 ? -23.935 17.411 21.831 1.00 42.12 110 SER A N 1
ATOM 818 C CA . SER A 1 110 ? -25.120 16.665 22.290 1.00 42.12 110 SER A CA 1
ATOM 819 C C . SER A 1 110 ? -25.895 15.850 21.253 1.00 42.12 110 SER A C 1
ATOM 821 O O . SER A 1 110 ? -26.592 16.474 20.421 1.00 42.12 110 SER A O 1
#

Foldseek 3Di:
DDPCQFVPWWDFADDDPVLVVVLVVLVVVLVVVVVCVVVVNDDDPQLNVLSVQLSVQLNCLSTTDPGNPDDSYGDPVSVVRNVVSNVSSVVCNVCVVVVVVVCPPPPPDD

Sequence (110 aa):
MTLLDWVGSGRARALGPVGRVLSAVICLGLAVTFVAVAAGVYIDEAIGLYLFLGGVLSLAFLHTSGNARRPTTDTWSGWLLALLSLACCAYFVVMHDVHKDRLPVLDPLS

Secondary structure (DSSP, 8-state):
--THHHHSPPPBP---HHHHHHHHHHHHHHHHHHHHHHTT----HHHHHHHHHHHHHHHHHHHB-SSTTS--S--HHHHHHHHHHHHHHHHHHHTHHHHHTT-TT-----

Radius of gyration: 17.75 Å; chains: 1; bounding box: 39×34×49 Å